Protein AF-A0AAN5C2K6-F1 (afdb_monomer_lite)

pLDDT: mean 76.27, std 17.1, range [37.06, 94.75]

Secondary structure (DSSP, 8-state):
-----------------PPTTEEEETTEEEE--------GGGHHHHHHHHHHTTT-------SHHHHHTS--------

Structure (mmCIF, N/CA/C/O backbone):
data_AF-A0AAN5C2K6-F1
#
_entry.id   AF-A0AAN5C2K6-F1
#
loop_
_atom_site.group_PDB
_atom_site.id
_atom_site.type_symbol
_atom_site.label_atom_id
_atom_site.label_alt_id
_atom_site.label_comp_id
_atom_site.label_asym_id
_atom_site.label_entity_id
_atom_site.label_seq_id
_atom_site.pdbx_PDB_ins_code
_atom_site.Cartn_x
_atom_site.Cartn_y
_atom_site.Cartn_z
_atom_site.occupancy
_atom_site.B_iso_or_equiv
_atom_site.auth_seq_id
_atom_site.auth_comp_id
_atom_site.auth_asym_id
_atom_site.auth_atom_id
_atom_site.pdbx_PDB_model_num
ATOM 1 N N . LEU A 1 1 ? 36.219 -25.437 -35.738 1.00 39.91 1 LEU A N 1
ATOM 2 C CA . LEU A 1 1 ? 35.271 -25.063 -34.669 1.00 39.91 1 LEU A CA 1
ATOM 3 C C . LEU A 1 1 ? 33.947 -24.753 -35.342 1.00 39.91 1 LEU A C 1
ATOM 5 O O . LEU A 1 1 ? 33.841 -23.721 -35.985 1.00 39.91 1 LEU A O 1
ATOM 9 N N . ALA A 1 2 ? 33.003 -25.685 -35.289 1.00 42.19 2 ALA A N 1
ATOM 10 C CA . ALA A 1 2 ? 31.621 -25.456 -35.682 1.00 42.19 2 ALA A CA 1
ATOM 11 C C . ALA A 1 2 ? 30.777 -26.030 -34.544 1.00 42.19 2 ALA A C 1
ATOM 13 O O . ALA A 1 2 ? 30.880 -27.221 -34.260 1.00 42.19 2 ALA A O 1
ATOM 14 N N . TYR A 1 3 ? 30.046 -25.173 -33.838 1.00 50.97 3 TYR A N 1
ATOM 15 C CA . TYR A 1 3 ? 28.889 -25.596 -33.065 1.00 50.97 3 TYR A CA 1
ATOM 16 C C . TYR A 1 3 ? 27.689 -24.846 -33.635 1.00 50.97 3 TYR A C 1
ATOM 18 O O . TYR A 1 3 ? 27.752 -23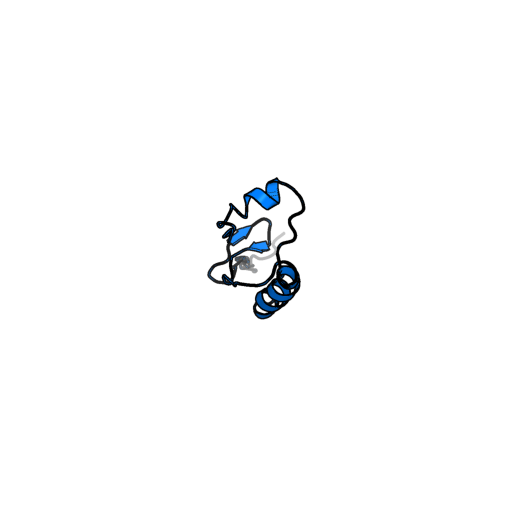.644 -33.898 1.00 50.97 3 TYR A O 1
ATOM 26 N N . ASP A 1 4 ? 26.664 -25.630 -33.934 1.00 50.16 4 ASP A N 1
ATOM 27 C CA . ASP A 1 4 ? 25.512 -25.291 -34.746 1.00 50.16 4 ASP A CA 1
ATOM 28 C C . ASP A 1 4 ? 24.662 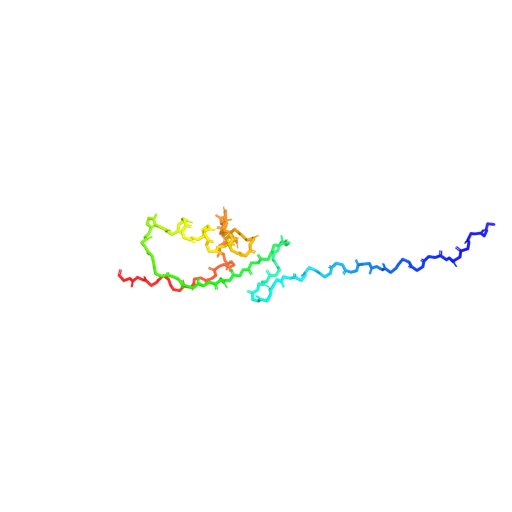-24.151 -34.180 1.00 50.16 4 ASP A C 1
ATOM 30 O O . ASP A 1 4 ? 24.454 -24.011 -32.972 1.00 50.16 4 ASP A O 1
ATOM 34 N N . ALA A 1 5 ? 24.093 -23.376 -35.101 1.00 56.44 5 ALA A N 1
ATOM 35 C CA . ALA A 1 5 ? 22.959 -22.511 -34.839 1.00 56.44 5 ALA A CA 1
ATOM 36 C C . ALA A 1 5 ? 21.697 -23.367 -34.640 1.00 56.44 5 ALA A C 1
ATOM 38 O O . ALA A 1 5 ? 21.073 -23.791 -35.606 1.00 56.44 5 ALA A O 1
ATOM 39 N N . SER A 1 6 ? 21.300 -23.605 -33.390 1.00 64.44 6 SER A N 1
ATOM 40 C CA . SER A 1 6 ? 19.929 -24.014 -33.061 1.00 64.44 6 SER A CA 1
ATOM 41 C C . SER A 1 6 ? 19.619 -23.749 -31.591 1.00 64.44 6 SER A C 1
ATOM 43 O O . SER A 1 6 ? 19.665 -24.645 -30.753 1.00 64.44 6 SER A O 1
ATOM 45 N N . SER A 1 7 ? 19.276 -22.502 -31.278 1.00 51.09 7 SER A N 1
ATOM 46 C CA . SER A 1 7 ? 18.352 -22.215 -30.184 1.00 51.09 7 SER A CA 1
ATOM 47 C C . SER A 1 7 ? 17.800 -20.814 -30.394 1.00 51.09 7 SER A C 1
ATOM 49 O O . SER A 1 7 ? 18.433 -19.816 -30.052 1.00 51.09 7 SER A O 1
ATOM 51 N N . THR A 1 8 ? 16.626 -20.719 -31.013 1.00 53.97 8 THR A N 1
ATOM 52 C CA . THR A 1 8 ? 15.789 -19.526 -30.894 1.00 53.97 8 THR A CA 1
ATOM 53 C C . THR A 1 8 ? 15.353 -19.442 -29.437 1.00 53.97 8 THR A C 1
ATOM 55 O O . THR A 1 8 ? 14.283 -19.927 -29.065 1.00 53.97 8 THR A O 1
ATOM 58 N N . VAL A 1 9 ? 16.210 -18.881 -28.585 1.00 59.19 9 VAL A N 1
ATOM 59 C CA . VAL A 1 9 ? 15.782 -18.394 -27.281 1.00 59.19 9 VAL A CA 1
ATOM 60 C C . VAL A 1 9 ? 14.837 -17.247 -27.603 1.00 59.19 9 VAL A C 1
ATOM 62 O O . VAL A 1 9 ? 15.278 -16.136 -27.880 1.00 59.19 9 VAL A O 1
ATOM 65 N N . ASN A 1 10 ? 13.537 -17.537 -27.665 1.00 57.47 10 ASN A N 1
ATOM 66 C CA . ASN A 1 10 ? 12.533 -16.488 -27.650 1.00 57.47 10 ASN A CA 1
ATOM 67 C C . ASN A 1 10 ? 12.793 -15.700 -26.365 1.00 57.47 10 ASN A C 1
ATOM 69 O O . ASN A 1 10 ? 12.706 -16.300 -25.287 1.00 57.47 10 ASN A O 1
ATOM 73 N N . PRO A 1 11 ? 13.168 -14.411 -26.431 1.00 61.81 11 PRO A N 1
ATOM 74 C CA . PRO A 1 11 ? 13.249 -13.624 -25.221 1.00 61.81 11 PRO A CA 1
ATOM 75 C C . PRO A 1 11 ? 11.841 -13.622 -24.635 1.00 61.81 11 PRO A C 1
ATOM 77 O O . PRO A 1 11 ? 10.904 -13.111 -25.250 1.00 61.81 11 PRO A O 1
ATOM 80 N N . VAL A 1 12 ? 11.668 -14.256 -23.476 1.00 59.00 12 VAL A N 1
ATOM 81 C CA . VAL A 1 12 ? 10.454 -14.085 -22.686 1.00 59.00 12 VAL A CA 1
ATOM 82 C C . VAL A 1 12 ? 10.492 -12.633 -22.237 1.00 59.00 12 VAL A C 1
ATOM 84 O O . VAL A 1 12 ? 11.157 -12.284 -21.264 1.00 59.00 12 VAL A O 1
ATOM 87 N N . VAL A 1 13 ? 9.860 -11.761 -23.020 1.00 57.16 13 VAL A N 1
ATOM 88 C CA . VAL A 1 13 ? 9.630 -10.378 -22.629 1.00 57.16 13 VAL A CA 1
ATOM 89 C C . VAL A 1 13 ? 8.661 -10.458 -21.459 1.00 57.16 13 VAL A C 1
ATOM 91 O O . VAL A 1 13 ? 7.465 -10.662 -21.650 1.00 57.16 13 VAL A O 1
ATOM 94 N N . TYR A 1 14 ? 9.186 -10.350 -20.238 1.00 55.97 14 TYR A N 1
ATOM 95 C CA . TYR A 1 14 ? 8.369 -10.075 -19.066 1.00 55.97 14 TYR A CA 1
ATOM 96 C C . TYR A 1 14 ? 7.788 -8.678 -19.260 1.00 55.97 14 TYR A C 1
ATOM 98 O O . TYR A 1 14 ? 8.399 -7.671 -18.905 1.00 55.97 14 TYR A O 1
ATOM 106 N N . GLN A 1 15 ? 6.616 -8.604 -19.886 1.00 60.81 15 GLN A N 1
ATOM 107 C CA . GLN A 1 15 ? 5.797 -7.419 -19.741 1.00 60.81 15 GLN A CA 1
ATOM 108 C C . GLN A 1 15 ? 5.377 -7.393 -18.273 1.00 60.81 15 GLN A C 1
ATOM 110 O O . GLN A 1 15 ? 4.650 -8.267 -17.801 1.00 60.81 15 GLN A O 1
ATOM 115 N N . TYR A 1 16 ? 5.893 -6.418 -17.532 1.00 64.12 16 TYR A N 1
ATOM 116 C CA . TYR A 1 16 ? 5.373 -6.059 -16.222 1.00 64.12 16 TYR A CA 1
ATOM 117 C C . TYR A 1 16 ? 4.000 -5.421 -16.445 1.00 64.12 16 TYR A C 1
ATOM 119 O O . TYR A 1 16 ? 3.868 -4.203 -16.527 1.00 64.12 16 TYR A O 1
ATOM 127 N N . ILE A 1 17 ? 2.995 -6.270 -16.660 1.00 83.06 17 ILE A N 1
ATOM 128 C CA . ILE A 1 17 ? 1.611 -5.857 -16.860 1.00 83.06 17 ILE A CA 1
ATOM 129 C C . ILE A 1 17 ? 1.025 -5.671 -15.469 1.00 83.06 17 ILE A C 1
ATOM 131 O O . ILE A 1 17 ? 0.756 -6.643 -14.761 1.00 83.06 17 ILE A O 1
ATOM 135 N N . CYS A 1 18 ? 0.882 -4.416 -15.058 1.00 87.19 18 CYS A N 1
ATOM 136 C CA . CYS A 1 18 ? 0.062 -4.104 -13.903 1.00 87.19 18 CYS A CA 1
ATOM 137 C C . CYS A 1 18 ? -1.415 -4.358 -14.231 1.00 87.19 18 CYS A C 1
ATOM 139 O O . CYS A 1 18 ? -1.800 -4.243 -15.397 1.00 87.19 18 CYS A O 1
ATOM 141 N N . PRO A 1 19 ? -2.241 -4.729 -13.235 1.00 87.69 19 PRO A N 1
ATOM 142 C CA . PRO A 1 19 ? -3.682 -4.826 -13.436 1.00 87.69 19 PRO A CA 1
ATOM 143 C C . PRO A 1 19 ? -4.254 -3.507 -13.968 1.00 87.69 19 PRO A C 1
ATOM 145 O O . PRO A 1 19 ? -3.686 -2.440 -13.729 1.00 87.69 19 PRO A O 1
ATOM 148 N N . ASP A 1 20 ? -5.397 -3.572 -14.649 1.00 85.25 20 ASP A N 1
ATOM 149 C CA . ASP A 1 20 ? -6.070 -2.375 -15.157 1.00 85.25 20 ASP A CA 1
ATOM 150 C C . ASP A 1 20 ? -6.298 -1.350 -14.032 1.00 85.25 20 ASP A C 1
ATOM 152 O O . ASP A 1 20 ? -6.762 -1.693 -12.943 1.00 85.25 20 ASP A O 1
ATOM 156 N N . GLY A 1 21 ? -5.965 -0.084 -14.299 1.00 81.81 21 GLY A N 1
ATOM 157 C CA . GLY A 1 21 ? -6.057 1.002 -13.315 1.00 81.81 21 GLY A CA 1
ATOM 158 C C . GLY A 1 21 ? -4.847 1.140 -12.381 1.00 81.81 21 GLY A C 1
ATOM 159 O O . GLY A 1 21 ? -4.893 1.957 -11.460 1.00 81.81 21 GLY A O 1
ATOM 160 N N . PHE A 1 22 ? -3.772 0.379 -12.612 1.00 87.56 22 PHE A N 1
ATOM 161 C CA . PHE A 1 22 ? -2.511 0.487 -11.878 1.00 87.56 22 PHE A CA 1
ATOM 162 C C . PHE A 1 22 ? -1.342 0.819 -12.808 1.00 87.56 22 PHE A C 1
ATOM 164 O O . PHE A 1 22 ? -1.182 0.215 -13.867 1.00 87.56 22 PHE A O 1
ATOM 171 N N . ASP A 1 23 ? -0.467 1.708 -12.346 1.00 86.25 23 ASP A N 1
ATOM 172 C CA . ASP A 1 23 ? 0.747 2.121 -13.042 1.00 86.25 23 ASP A CA 1
ATOM 173 C C . ASP A 1 23 ? 1.983 1.415 -12.470 1.00 86.25 23 ASP A C 1
ATOM 175 O O . ASP A 1 23 ? 2.118 1.236 -11.254 1.00 86.25 23 ASP A O 1
ATOM 179 N N . LEU A 1 24 ? 2.908 1.017 -13.350 1.00 85.69 24 LEU A N 1
ATOM 180 C CA . LEU A 1 24 ? 4.184 0.416 -12.959 1.00 85.69 24 LEU A CA 1
ATOM 181 C C . LEU A 1 24 ? 5.195 1.498 -12.580 1.00 85.69 24 LEU A C 1
ATOM 183 O O . LEU A 1 24 ? 5.689 2.229 -13.437 1.00 85.69 24 LEU A O 1
ATOM 187 N N . ILE A 1 25 ? 5.560 1.553 -11.302 1.00 81.38 25 ILE A N 1
ATOM 188 C CA . ILE A 1 25 ? 6.428 2.594 -10.747 1.00 81.38 25 ILE A CA 1
ATOM 189 C C . ILE A 1 25 ? 7.439 1.957 -9.821 1.00 81.38 25 ILE A C 1
ATOM 191 O O . ILE A 1 25 ? 7.079 1.288 -8.853 1.00 81.38 25 ILE A O 1
ATOM 195 N N . ASN A 1 26 ? 8.721 2.154 -10.126 1.00 80.38 26 ASN A N 1
ATOM 196 C CA . ASN A 1 26 ? 9.831 1.575 -9.368 1.00 80.38 26 ASN A CA 1
ATOM 197 C C . ASN A 1 26 ? 9.664 0.057 -9.134 1.00 80.38 26 ASN A C 1
ATOM 199 O O . ASN A 1 26 ? 9.977 -0.462 -8.065 1.00 80.38 26 ASN A O 1
ATOM 203 N N . GLY A 1 27 ? 9.135 -0.659 -10.135 1.00 81.31 27 GLY A N 1
ATOM 204 C CA . GLY A 1 27 ? 8.901 -2.106 -10.069 1.00 81.31 27 GLY A CA 1
ATOM 205 C C . GLY A 1 27 ? 7.670 -2.532 -9.261 1.00 81.31 27 GLY A C 1
ATOM 206 O O . GLY A 1 27 ? 7.519 -3.718 -8.978 1.00 81.31 27 GLY A O 1
ATOM 207 N N . GLN A 1 28 ? 6.794 -1.597 -8.887 1.00 84.75 28 GLN A N 1
ATOM 208 C CA . GLN A 1 28 ? 5.558 -1.859 -8.151 1.00 84.75 28 GLN A CA 1
ATOM 209 C C . GLN A 1 28 ? 4.349 -1.350 -8.929 1.00 84.75 28 GLN A C 1
ATOM 211 O O . GLN A 1 28 ? 4.394 -0.266 -9.500 1.00 84.75 28 GLN A O 1
ATOM 216 N N . CYS A 1 29 ? 3.252 -2.102 -8.903 1.00 88.38 29 CYS A N 1
ATOM 217 C CA . CYS A 1 29 ? 1.973 -1.628 -9.417 1.00 88.38 29 CYS A CA 1
ATOM 218 C C . CYS A 1 29 ? 1.298 -0.751 -8.365 1.00 88.38 29 CYS A C 1
ATOM 220 O O . CYS A 1 29 ? 1.043 -1.208 -7.249 1.00 88.38 29 CYS A O 1
ATOM 222 N N . ARG A 1 30 ? 1.031 0.509 -8.705 1.00 87.94 30 ARG A N 1
ATOM 223 C CA . ARG A 1 30 ? 0.433 1.500 -7.805 1.00 87.94 30 ARG A CA 1
ATOM 224 C C . ARG A 1 30 ? -0.810 2.095 -8.448 1.00 87.94 30 ARG A C 1
ATOM 226 O O . ARG A 1 30 ? -0.803 2.398 -9.632 1.00 87.94 30 ARG A O 1
ATOM 233 N N . GLY A 1 31 ? -1.867 2.277 -7.671 1.00 87.31 31 GLY A N 1
ATOM 234 C CA . GLY A 1 31 ? -3.135 2.783 -8.185 1.00 87.31 31 GLY A CA 1
ATOM 235 C C . GLY A 1 31 ? -4.150 3.010 -7.076 1.00 87.31 31 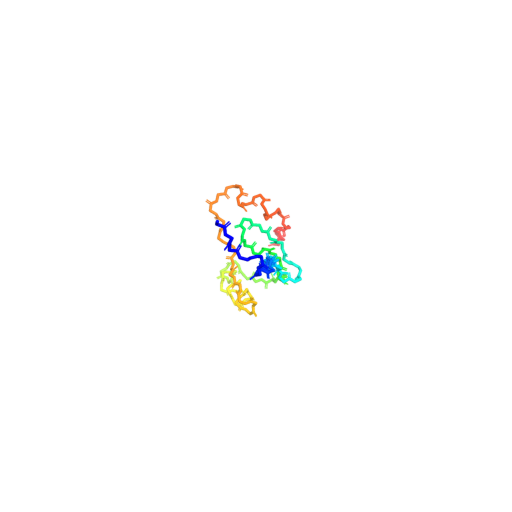GLY A C 1
ATOM 236 O O . GLY A 1 31 ? -3.915 2.655 -5.917 1.00 87.31 31 GLY A O 1
ATOM 237 N N . PHE A 1 32 ? -5.279 3.608 -7.445 1.00 86.69 32 PHE A N 1
ATOM 238 C CA . PHE A 1 32 ? -6.401 3.856 -6.546 1.00 86.69 32 PHE A CA 1
ATOM 239 C C . PHE A 1 32 ? -7.483 2.803 -6.762 1.00 86.69 32 PHE A C 1
ATOM 241 O O . PHE A 1 32 ? -7.910 2.561 -7.886 1.00 86.69 32 PHE A O 1
ATOM 248 N N . VAL A 1 33 ? -7.932 2.188 -5.668 1.00 86.56 33 VAL A N 1
ATOM 249 C CA . VAL A 1 33 ? -8.904 1.088 -5.713 1.00 86.56 33 VAL A CA 1
ATOM 250 C C . VAL A 1 33 ? -10.332 1.605 -5.584 1.00 86.56 33 VAL A C 1
ATOM 252 O O . VAL A 1 33 ? -11.186 1.317 -6.415 1.00 86.56 33 VAL A O 1
ATOM 255 N N . GLN A 1 34 ? -10.597 2.364 -4.523 1.00 85.94 34 GLN A N 1
ATOM 256 C CA . GLN A 1 34 ? -11.900 2.954 -4.243 1.00 85.94 34 GLN A CA 1
ATOM 257 C C . GLN A 1 34 ? -11.750 4.129 -3.278 1.00 85.94 34 GLN A C 1
ATOM 259 O O . GLN A 1 34 ? -10.795 4.191 -2.503 1.00 85.94 34 GLN A O 1
ATOM 264 N N . GLN A 1 35 ? -12.738 5.017 -3.284 1.00 86.62 35 GLN A N 1
ATOM 265 C CA . GLN A 1 35 ? -12.914 6.033 -2.253 1.00 86.62 35 GLN A CA 1
ATOM 266 C C . GLN A 1 35 ? -13.895 5.511 -1.198 1.00 86.62 35 GLN A C 1
ATOM 268 O O . GLN A 1 35 ? -14.916 4.913 -1.540 1.00 86.62 35 GLN A O 1
ATOM 273 N N . VAL A 1 36 ? -13.584 5.728 0.079 1.00 88.12 36 VAL A N 1
ATOM 274 C CA . VAL A 1 36 ? -14.437 5.354 1.215 1.00 88.12 36 VAL A CA 1
ATOM 275 C C . VAL A 1 36 ? -14.500 6.483 2.225 1.00 88.12 36 VAL A C 1
ATOM 277 O O . VAL A 1 36 ? -13.503 7.159 2.467 1.00 88.12 36 VAL A O 1
ATOM 280 N N . GLU A 1 37 ? -15.668 6.657 2.831 1.00 89.88 37 GLU A N 1
ATOM 281 C CA . GLU A 1 37 ? -15.828 7.476 4.027 1.00 89.88 37 GLU A CA 1
ATOM 282 C C . GLU A 1 37 ? -15.669 6.570 5.250 1.00 89.88 37 GLU A C 1
ATOM 284 O O . GLU A 1 37 ? -16.386 5.582 5.403 1.00 89.88 37 GLU A O 1
ATOM 289 N N . CYS A 1 38 ? -14.702 6.881 6.107 1.00 87.06 38 CYS A N 1
ATOM 290 C CA . CYS A 1 38 ? -14.455 6.173 7.361 1.00 87.06 38 CYS A CA 1
ATOM 291 C C . CYS A 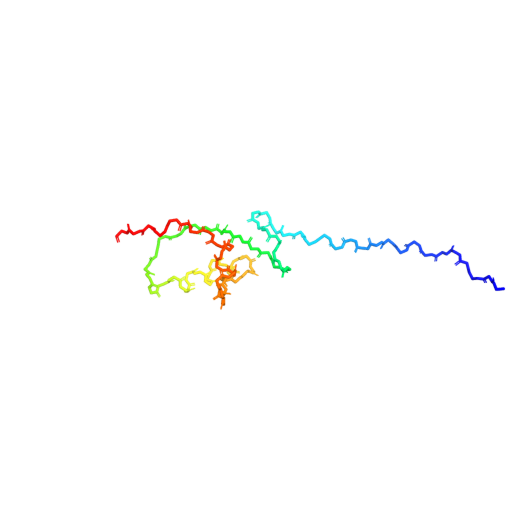1 38 ? -13.892 7.152 8.394 1.00 87.06 38 CYS A C 1
ATOM 293 O O . CYS A 1 38 ? -13.513 8.276 8.053 1.00 87.06 38 CYS A O 1
ATOM 295 N N . LYS A 1 39 ? -13.858 6.750 9.667 1.00 92.25 39 LYS A N 1
ATOM 296 C CA . LYS A 1 39 ? -13.217 7.566 10.706 1.00 92.25 39 LYS A CA 1
ATOM 297 C C . LYS A 1 39 ? -11.701 7.501 10.563 1.00 92.25 39 LYS A C 1
ATOM 299 O O . LYS A 1 39 ? -11.167 6.457 10.202 1.00 92.25 39 LYS A O 1
ATOM 304 N N . ASP A 1 40 ? -11.004 8.550 10.995 1.00 88.44 40 ASP A N 1
ATOM 305 C CA . ASP A 1 40 ? -9.533 8.583 11.019 1.00 88.44 40 ASP A CA 1
ATOM 306 C C . ASP A 1 40 ? -8.915 7.363 11.721 1.00 88.44 40 ASP A C 1
ATOM 308 O O . ASP A 1 40 ? -7.889 6.838 11.295 1.00 88.44 40 ASP A O 1
ATOM 312 N N . THR A 1 41 ? -9.573 6.864 12.772 1.00 93.38 41 THR A N 1
ATOM 313 C CA . THR A 1 41 ? -9.137 5.682 13.531 1.00 93.38 41 THR A CA 1
ATOM 314 C C . THR A 1 41 ? -9.284 4.362 12.773 1.00 93.38 41 THR A C 1
ATOM 316 O O . THR A 1 41 ? -8.714 3.363 13.195 1.00 93.38 41 THR A O 1
ATOM 319 N N 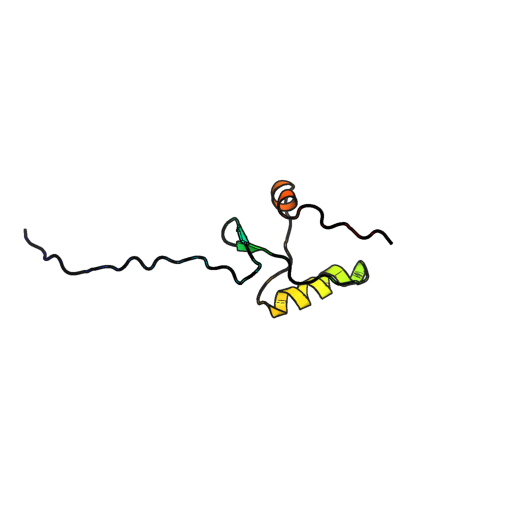. GLU A 1 42 ? -10.059 4.337 11.690 1.00 92.69 42 GLU A N 1
ATOM 320 C CA . GLU A 1 42 ? -10.399 3.145 10.902 1.00 92.69 42 GLU A CA 1
ATOM 321 C C . GLU A 1 42 ? -9.667 3.113 9.548 1.00 92.69 42 GLU A C 1
ATOM 323 O O . GLU A 1 42 ? -9.709 2.090 8.862 1.00 92.69 42 GLU A O 1
ATOM 328 N N . ILE A 1 43 ? -8.979 4.200 9.160 1.00 89.38 43 ILE A N 1
ATOM 329 C CA . ILE A 1 43 ? -8.324 4.342 7.846 1.00 89.38 43 ILE A CA 1
ATOM 330 C C . ILE A 1 43 ? -7.362 3.184 7.573 1.00 89.38 43 ILE A C 1
ATOM 332 O O . ILE A 1 43 ? -7.397 2.602 6.487 1.00 89.38 43 ILE A O 1
ATOM 336 N N . THR A 1 44 ? -6.507 2.839 8.539 1.00 90.31 44 THR A N 1
ATOM 337 C CA . THR A 1 44 ? -5.484 1.798 8.362 1.00 90.31 44 THR A CA 1
ATOM 338 C C . THR A 1 44 ? -6.114 0.432 8.111 1.00 90.31 44 THR A C 1
ATOM 340 O O . THR A 1 44 ? -5.801 -0.204 7.106 1.00 90.31 44 THR A O 1
ATOM 343 N N . ASP A 1 45 ? -7.036 0.004 8.975 1.00 94.31 45 ASP A N 1
ATOM 344 C CA . ASP A 1 45 ? -7.669 -1.316 8.879 1.00 94.31 45 ASP A CA 1
ATOM 345 C C . ASP A 1 45 ? -8.527 -1.428 7.615 1.00 94.31 45 ASP A C 1
ATOM 347 O O . ASP A 1 45 ? -8.440 -2.416 6.884 1.00 94.31 45 ASP A O 1
ATOM 351 N N . THR A 1 46 ? -9.271 -0.365 7.294 1.00 93.44 46 THR A N 1
ATOM 352 C CA . THR A 1 46 ? -10.077 -0.274 6.069 1.00 93.44 46 THR A CA 1
ATOM 353 C C . THR A 1 46 ? -9.198 -0.361 4.820 1.00 93.44 46 THR A C 1
ATOM 355 O O . THR A 1 46 ? -9.513 -1.094 3.881 1.00 93.44 46 THR A O 1
ATOM 358 N N . SER A 1 47 ? -8.060 0.342 4.808 1.00 91.06 47 SER A N 1
ATOM 359 C CA . SER A 1 47 ? -7.116 0.304 3.684 1.00 91.06 47 SER A CA 1
ATOM 360 C C . SER A 1 47 ? -6.499 -1.085 3.516 1.00 91.06 47 SER A C 1
ATOM 362 O O . SER A 1 47 ? -6.405 -1.575 2.392 1.00 91.06 47 SER A O 1
ATOM 364 N N . ILE A 1 48 ? -6.106 -1.743 4.615 1.00 94.06 48 ILE A N 1
ATOM 365 C CA . ILE A 1 48 ? -5.568 -3.113 4.589 1.00 94.06 48 ILE A CA 1
ATOM 366 C C . ILE A 1 48 ? -6.608 -4.081 4.021 1.00 94.06 48 ILE A C 1
ATOM 368 O O . ILE A 1 48 ? -6.277 -4.879 3.143 1.00 94.06 48 ILE A O 1
ATOM 372 N N . GLU A 1 49 ? -7.858 -3.998 4.478 1.00 94.75 49 GLU A N 1
ATOM 373 C CA . GLU A 1 49 ? -8.931 -4.877 4.010 1.00 94.75 49 GLU A CA 1
ATOM 374 C C . GLU A 1 49 ? -9.192 -4.704 2.506 1.00 94.75 49 GLU A C 1
ATOM 376 O O . GLU A 1 49 ? -9.263 -5.686 1.762 1.00 94.75 49 GLU A O 1
ATOM 381 N N . ILE A 1 50 ? -9.325 -3.460 2.042 1.00 92.69 50 ILE A N 1
ATOM 382 C CA . ILE A 1 50 ? -9.631 -3.151 0.641 1.00 92.69 50 ILE A CA 1
ATOM 383 C C . ILE A 1 50 ? -8.471 -3.550 -0.270 1.00 92.69 50 ILE A C 1
ATOM 385 O O . ILE A 1 50 ? -8.683 -4.269 -1.248 1.00 92.69 50 ILE A O 1
ATOM 389 N N . CYS A 1 51 ? -7.243 -3.127 0.043 1.00 91.88 51 CYS A N 1
ATOM 390 C CA . CYS A 1 51 ? -6.073 -3.478 -0.760 1.00 91.88 51 CYS A CA 1
ATOM 391 C C . CYS A 1 51 ? -5.822 -4.994 -0.756 1.00 91.88 51 CYS A C 1
ATOM 393 O O . CYS A 1 51 ? -5.462 -5.560 -1.792 1.00 91.88 51 CYS A O 1
ATOM 395 N N . GLY A 1 52 ? -6.088 -5.667 0.368 1.00 93.88 52 GLY A N 1
ATOM 396 C CA . GLY A 1 52 ? -5.948 -7.115 0.506 1.00 93.88 52 GLY A CA 1
ATOM 397 C C . GLY A 1 52 ? -6.843 -7.912 -0.448 1.00 93.88 52 GLY A C 1
ATOM 398 O O . GLY A 1 52 ? -6.418 -8.954 -0.946 1.00 93.88 52 GLY A O 1
ATOM 399 N N . LYS A 1 53 ? -8.032 -7.399 -0.802 1.00 92.94 53 LYS A N 1
ATOM 400 C CA . LYS A 1 53 ? -8.929 -8.026 -1.799 1.00 92.94 53 LYS A CA 1
ATOM 401 C C . LYS A 1 53 ? -8.307 -8.111 -3.199 1.00 92.94 53 LYS A C 1
ATOM 403 O O . LYS A 1 53 ? -8.747 -8.925 -4.006 1.00 92.94 53 LYS A O 1
ATOM 408 N N . LEU A 1 54 ? -7.283 -7.304 -3.477 1.00 89.81 54 LEU A N 1
ATOM 409 C CA . LEU A 1 54 ? -6.562 -7.259 -4.752 1.00 89.81 54 LEU A CA 1
ATOM 410 C C . LEU A 1 54 ? -5.155 -7.868 -4.669 1.00 89.81 54 LEU A C 1
ATOM 412 O O . LEU A 1 54 ? -4.343 -7.649 -5.565 1.00 89.81 54 LEU A O 1
ATOM 416 N N . ASN A 1 55 ? -4.844 -8.611 -3.599 1.00 90.44 55 ASN A N 1
ATOM 417 C CA . ASN A 1 55 ? -3.480 -9.055 -3.283 1.00 90.44 55 ASN A CA 1
ATOM 418 C C . ASN A 1 55 ? -2.469 -7.889 -3.216 1.00 90.44 55 ASN A C 1
ATOM 420 O O . ASN A 1 55 ? -1.281 -8.067 -3.491 1.00 90.44 55 ASN A O 1
ATOM 424 N N . GLY A 1 56 ? -2.951 -6.690 -2.879 1.00 91.38 56 GLY A N 1
ATOM 425 C CA . GLY A 1 56 ? -2.156 -5.481 -2.723 1.00 91.38 56 GLY A CA 1
ATOM 426 C C . GLY A 1 56 ? -1.967 -5.098 -1.258 1.00 91.38 56 GLY A C 1
ATOM 427 O O . GLY A 1 56 ? -2.488 -5.738 -0.345 1.00 91.38 56 GLY A O 1
ATOM 428 N N . TYR A 1 57 ? -1.243 -4.001 -1.046 1.00 92.50 57 TYR A N 1
ATOM 429 C CA . TYR A 1 57 ? -0.997 -3.424 0.274 1.00 92.50 57 TYR A CA 1
ATOM 430 C C . TYR A 1 57 ? -1.206 -1.909 0.229 1.00 92.50 57 TYR A C 1
ATOM 432 O O . TYR A 1 57 ? -0.945 -1.304 -0.816 1.00 92.50 57 TYR A O 1
ATOM 440 N N . PRO A 1 58 ? -1.626 -1.283 1.343 1.00 90.62 58 PRO A N 1
ATOM 441 C CA . PRO A 1 58 ? -1.600 0.168 1.457 1.00 90.62 58 PRO A CA 1
ATOM 442 C C . PRO A 1 58 ? -0.186 0.704 1.191 1.00 90.62 58 PRO A C 1
ATOM 444 O O . PRO A 1 58 ? 0.795 0.071 1.604 1.00 90.62 58 PRO A O 1
ATOM 447 N N . PRO A 1 59 ? -0.046 1.858 0.520 1.00 85.12 59 PRO A N 1
ATOM 448 C CA . PRO A 1 59 ? 1.264 2.432 0.275 1.00 85.12 59 PRO A CA 1
ATOM 449 C C . PRO A 1 59 ? 1.913 2.867 1.590 1.00 85.12 59 PRO A C 1
ATOM 451 O O . PRO A 1 59 ? 1.312 3.564 2.403 1.00 85.12 59 PRO A O 1
ATOM 454 N N . ILE A 1 60 ? 3.172 2.476 1.783 1.00 83.81 60 ILE A N 1
ATOM 455 C CA . ILE A 1 60 ? 4.014 2.991 2.863 1.00 83.81 60 ILE A CA 1
ATOM 456 C C . ILE A 1 60 ? 4.869 4.095 2.255 1.00 83.81 60 ILE A C 1
ATOM 458 O O . ILE A 1 60 ? 5.831 3.796 1.553 1.00 83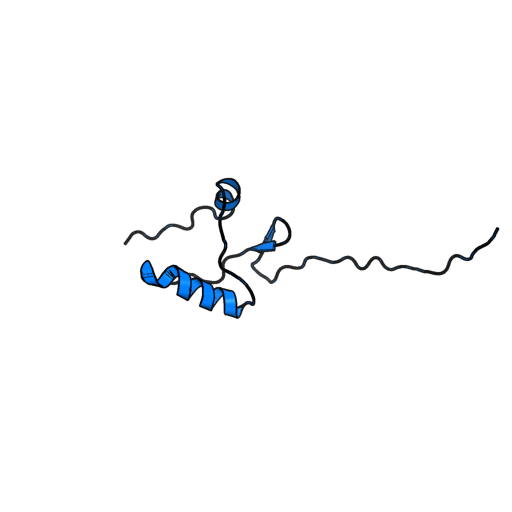.81 60 ILE A O 1
ATOM 462 N N . VAL A 1 61 ? 4.500 5.348 2.511 1.00 82.50 61 VAL A N 1
ATOM 463 C CA . VAL A 1 61 ? 5.243 6.527 2.054 1.00 82.50 61 VAL A CA 1
ATOM 464 C C . VAL A 1 61 ? 6.355 6.826 3.055 1.00 82.50 61 VAL A C 1
ATOM 466 O O . VAL A 1 61 ? 6.086 7.087 4.229 1.00 82.50 61 VAL A O 1
ATOM 469 N N . LYS A 1 62 ? 7.610 6.742 2.613 1.00 83.94 62 LYS A N 1
ATOM 470 C CA . LYS A 1 62 ? 8.799 6.866 3.474 1.00 83.94 62 LYS A CA 1
ATOM 471 C C . LYS A 1 62 ? 9.524 8.200 3.334 1.00 83.94 62 LYS A C 1
ATOM 473 O O . LYS A 1 62 ? 10.336 8.527 4.197 1.00 83.94 62 LYS A O 1
ATOM 478 N N . ASN A 1 63 ? 9.288 8.934 2.252 1.00 80.69 63 ASN A N 1
ATOM 479 C CA . ASN A 1 63 ? 9.928 10.214 1.971 1.00 80.69 63 ASN A CA 1
ATOM 480 C C . ASN A 1 63 ? 9.040 11.093 1.073 1.00 80.69 63 ASN A C 1
ATOM 482 O O . ASN A 1 63 ? 7.996 10.652 0.588 1.00 80.69 63 ASN A O 1
ATOM 486 N N . ASP A 1 64 ? 9.472 12.336 0.867 1.00 83.19 64 ASP A N 1
ATOM 487 C CA . ASP A 1 64 ? 8.724 13.329 0.093 1.00 83.19 64 ASP A CA 1
ATOM 488 C C . ASP A 1 64 ? 8.599 12.944 -1.391 1.00 83.19 64 ASP A C 1
ATOM 490 O O . ASP A 1 64 ? 7.541 13.134 -1.978 1.00 83.19 64 ASP A O 1
ATOM 494 N N . GLU A 1 65 ? 9.624 12.315 -1.974 1.00 79.94 65 GLU A N 1
ATOM 495 C CA . GLU A 1 65 ? 9.611 11.839 -3.367 1.00 79.94 65 GLU A CA 1
ATOM 496 C C . GLU A 1 65 ? 8.531 10.766 -3.598 1.00 79.94 65 GLU A C 1
ATOM 498 O O . GLU A 1 65 ? 7.781 10.809 -4.571 1.00 79.94 65 GLU A O 1
ATOM 503 N N . GLU A 1 66 ? 8.383 9.814 -2.672 1.00 76.88 66 GLU A N 1
ATOM 504 C CA . GLU A 1 66 ? 7.305 8.824 -2.720 1.00 76.88 66 GLU A CA 1
ATOM 505 C C . GLU A 1 66 ? 5.929 9.463 -2.507 1.00 76.88 66 GLU A C 1
ATOM 507 O O . GLU A 1 66 ? 4.935 8.946 -3.022 1.00 76.88 66 GLU A O 1
ATOM 512 N N . ASN A 1 67 ? 5.867 10.567 -1.758 1.00 80.56 67 ASN A N 1
ATOM 513 C CA . ASN A 1 67 ? 4.636 11.303 -1.502 1.00 80.56 67 ASN A CA 1
ATOM 514 C C . ASN A 1 67 ? 4.176 12.111 -2.726 1.00 80.56 67 ASN A C 1
ATOM 516 O O . ASN A 1 67 ? 2.975 12.215 -2.964 1.00 80.56 67 ASN A O 1
ATOM 520 N N . GLU A 1 68 ? 5.104 12.635 -3.534 1.00 80.12 68 GLU A N 1
ATOM 521 C CA . GLU A 1 68 ? 4.798 13.355 -4.781 1.00 80.12 68 GLU A CA 1
ATOM 522 C C . GLU A 1 68 ? 4.014 12.493 -5.782 1.00 80.12 68 GLU A C 1
ATOM 524 O O . GLU A 1 68 ? 3.192 13.018 -6.536 1.00 80.12 68 GLU A O 1
ATOM 529 N N . TYR A 1 69 ? 4.208 11.168 -5.750 1.00 72.94 69 TYR A N 1
ATOM 530 C CA . TYR A 1 69 ? 3.458 10.232 -6.590 1.00 72.94 69 TYR A CA 1
ATOM 531 C C . TYR A 1 69 ? 1.977 10.095 -6.203 1.00 72.94 69 TYR A C 1
ATOM 533 O O . TYR A 1 69 ? 1.161 9.681 -7.026 1.00 72.94 69 TYR A O 1
ATOM 541 N N . TRP A 1 70 ? 1.602 10.447 -4.976 1.00 75.94 70 TRP A N 1
ATOM 542 C CA . TRP A 1 70 ? 0.213 10.424 -4.527 1.00 75.94 70 TRP A CA 1
ATOM 543 C C . TRP A 1 70 ? -0.340 11.857 -4.518 1.00 75.94 70 TRP A C 1
ATOM 545 O O . TRP A 1 70 ? -0.680 12.360 -3.442 1.00 75.94 70 TRP A O 1
ATOM 555 N N . PRO A 1 71 ? -0.395 12.568 -5.672 1.00 56.25 71 PRO A N 1
ATOM 556 C CA . PRO A 1 71 ? -0.748 13.974 -5.692 1.00 56.25 71 PRO A CA 1
ATOM 557 C C . PRO A 1 71 ? -2.141 14.131 -5.101 1.00 56.25 71 PRO A C 1
ATOM 559 O O . PRO A 1 71 ? -3.101 13.548 -5.598 1.00 56.25 71 PRO A O 1
ATOM 562 N N . ASN A 1 72 ? -2.188 14.896 -4.007 1.00 57.44 72 ASN A N 1
ATOM 563 C CA . ASN A 1 72 ? -3.355 15.320 -3.241 1.00 57.44 72 ASN A CA 1
ATOM 564 C C . ASN A 1 72 ? -4.692 15.054 -3.950 1.00 57.44 72 ASN A C 1
ATOM 566 O O . ASN A 1 72 ? -5.236 15.929 -4.626 1.00 57.44 72 ASN A O 1
ATOM 570 N N . TYR A 1 73 ? -5.262 13.869 -3.735 1.00 50.12 73 TYR A N 1
ATOM 571 C CA . TYR A 1 73 ? -6.707 13.740 -3.838 1.00 50.12 73 TYR A CA 1
ATOM 572 C C . TYR A 1 73 ? -7.278 14.529 -2.655 1.00 50.12 73 TYR A C 1
ATOM 574 O O . TYR A 1 73 ? -6.724 14.418 -1.555 1.00 50.12 73 TYR A O 1
ATOM 582 N N . PRO A 1 74 ? -8.287 15.398 -2.844 1.00 44.75 74 PRO A N 1
ATOM 583 C CA . PRO A 1 74 ? -8.695 16.323 -1.799 1.00 44.75 74 PRO A CA 1
ATOM 584 C C . PRO A 1 74 ? -9.017 15.535 -0.531 1.00 44.75 74 PRO A C 1
ATOM 586 O O . PRO A 1 74 ? -9.937 14.717 -0.530 1.00 44.75 74 PRO A O 1
ATOM 589 N N . ARG A 1 75 ? -8.271 15.795 0.557 1.00 44.03 75 ARG A N 1
ATOM 590 C CA . ARG A 1 75 ? -8.790 15.562 1.907 1.00 44.03 75 ARG A CA 1
ATOM 591 C C . ARG A 1 75 ? -10.121 16.289 1.918 1.00 44.03 75 ARG A C 1
ATOM 593 O O . ARG A 1 75 ? -10.131 17.520 1.924 1.00 44.03 75 ARG A O 1
ATOM 600 N N . GLN A 1 76 ? -11.227 15.564 1.848 1.00 43.06 76 GLN A N 1
ATOM 601 C CA . GLN A 1 76 ? -12.505 16.167 2.161 1.00 43.06 76 GLN A CA 1
ATOM 602 C C . GLN A 1 76 ? -12.455 16.454 3.658 1.00 43.06 76 GLN A C 1
ATOM 604 O O . GLN A 1 76 ? -12.704 15.589 4.487 1.00 43.06 76 GLN A O 1
ATOM 609 N N . SER A 1 77 ? -12.004 17.663 3.987 1.00 38.84 77 SER A N 1
ATOM 610 C CA . SER A 1 77 ? -12.286 18.296 5.259 1.00 38.84 77 SER A CA 1
ATOM 611 C C . SER A 1 77 ? -13.800 18.419 5.347 1.00 38.84 77 SER A C 1
ATOM 613 O O . SER A 1 77 ? -14.391 19.178 4.571 1.00 38.84 77 SER A O 1
ATOM 615 N N . ASN A 1 78 ? -14.403 17.659 6.250 1.00 37.06 78 ASN A N 1
ATOM 616 C CA . ASN A 1 78 ? -15.732 17.939 6.764 1.00 37.06 78 ASN A CA 1
ATOM 617 C C . ASN A 1 78 ? -15.592 18.204 8.260 1.00 37.06 78 ASN A C 1
ATOM 619 O O . ASN A 1 78 ? -14.970 17.350 8.931 1.00 37.06 78 ASN A O 1
#

Foldseek 3Di:
DDDDPDDPPPPPPPPPDAPPQFDQDPNDTDGDQDDDDDDPVCVQVVQQVRQVVVVGHDDDDDDVVSVVVVPDPDPPDD

Sequence (78 aa):
LAYDASSTVNPVVYQYICPDGFDLINGQCRGFVQQVECKDTEITDTSIEICGKLNGYPPIVKNDEENEYWPNYPRQSN

Organism: NCBI:txid1317129

Radius of gyration: 20.38 Å; chains: 1; bounding box: 51×44×49 Å